Protein AF-A0A2W4SRZ9-F1 (afdb_monomer_lite)

Foldseek 3Di:
DAAEAEDAEQDCCQQQDADPVRDRNNDDDPRNNVFHYPVQQVVQVVVCVVVVHNYGYRGDDPVSVLVVCCVVPVPVSVVVVVVVVVVVVVVVD

pLDDT: mean 94.07, std 6.64, range [49.81, 98.44]

Secondary structure (DSSP, 8-state):
--EEEE--B-STTTTTPBPTTS-B--S--HHHHTSB-HHHHHHHHHHHHHTT-SEEEE--HHHHHHHHHHHH-HHHHHHHHHHHHHHHHHH--

Radius of gyration: 15.97 Å; chains: 1; bounding box: 38×26×44 Å

Structure (mmCIF, N/CA/C/O backbone):
data_AF-A0A2W4SRZ9-F1
#
_entry.id   AF-A0A2W4SRZ9-F1
#
loop_
_atom_site.group_PDB
_atom_site.id
_atom_site.type_symbol
_atom_site.label_atom_id
_atom_site.label_alt_id
_atom_site.label_comp_id
_atom_site.label_asym_id
_atom_site.label_entity_id
_atom_site.label_seq_id
_atom_site.pdbx_PDB_ins_code
_atom_site.Cartn_x
_atom_site.Cartn_y
_atom_site.Cartn_z
_atom_site.occupancy
_atom_site.B_iso_or_equiv
_atom_site.auth_seq_id
_atom_site.auth_comp_id
_atom_site.auth_asym_id
_atom_site.auth_atom_id
_atom_site.pdbx_PDB_model_num
ATOM 1 N N . MET A 1 1 ? -8.180 -9.051 16.563 1.00 87.75 1 MET A N 1
ATOM 2 C CA . MET A 1 1 ? -7.125 -9.095 15.528 1.00 87.75 1 MET A CA 1
ATOM 3 C C . MET A 1 1 ? -7.707 -8.517 14.249 1.00 87.75 1 MET A C 1
ATOM 5 O O . MET A 1 1 ? -8.790 -8.950 13.871 1.00 87.75 1 MET A O 1
ATOM 9 N N . THR A 1 2 ? -7.016 -7.556 13.635 1.00 96.88 2 THR A N 1
ATOM 10 C CA . THR A 1 2 ? -7.425 -6.855 12.404 1.00 96.88 2 THR A CA 1
ATOM 11 C C . THR A 1 2 ? -6.264 -6.879 11.414 1.00 96.88 2 THR A C 1
ATOM 13 O O . THR A 1 2 ? -5.114 -6.756 11.832 1.00 96.88 2 THR A O 1
ATOM 16 N N . VAL A 1 3 ? -6.559 -7.048 10.126 1.00 96.44 3 VAL A N 1
ATOM 17 C CA . VAL A 1 3 ? -5.581 -7.011 9.030 1.00 96.44 3 VAL A CA 1
ATOM 18 C C . VAL A 1 3 ? -5.698 -5.677 8.294 1.00 96.44 3 VAL A C 1
ATOM 20 O O . VAL A 1 3 ? -6.800 -5.224 8.000 1.00 96.44 3 VAL A O 1
ATOM 23 N N . VAL A 1 4 ? -4.567 -5.046 7.990 1.00 96.62 4 VAL A N 1
ATOM 24 C CA . VAL A 1 4 ? -4.511 -3.834 7.164 1.00 96.62 4 VAL A CA 1
ATOM 25 C C . VAL A 1 4 ? -3.969 -4.219 5.793 1.00 96.62 4 VAL A C 1
ATOM 27 O O . VAL A 1 4 ? -2.917 -4.852 5.713 1.00 96.62 4 VAL A O 1
ATOM 30 N N . THR A 1 5 ? -4.676 -3.846 4.727 1.00 95.25 5 THR A N 1
ATOM 31 C CA . THR A 1 5 ? -4.293 -4.128 3.336 1.00 95.25 5 THR A CA 1
ATOM 32 C C . THR A 1 5 ? -4.007 -2.821 2.593 1.00 95.25 5 THR A C 1
ATOM 34 O O . THR A 1 5 ? -4.909 -2.222 2.000 1.00 95.25 5 THR A O 1
ATOM 37 N N . PRO A 1 6 ? -2.762 -2.312 2.670 1.00 95.56 6 PRO A N 1
ATOM 38 C CA . PRO A 1 6 ? -2.405 -1.051 2.043 1.00 95.56 6 PRO A CA 1
ATOM 39 C C . PRO A 1 6 ? -2.161 -1.203 0.538 1.00 95.56 6 PRO A C 1
ATOM 41 O O . PRO A 1 6 ? -1.608 -2.200 0.077 1.00 95.56 6 PRO A O 1
ATOM 44 N N . GLY A 1 7 ? -2.558 -0.177 -0.213 1.00 94.06 7 GLY A N 1
ATOM 45 C CA . GLY A 1 7 ? -1.973 0.143 -1.512 1.00 94.06 7 GLY A CA 1
ATOM 46 C C . GL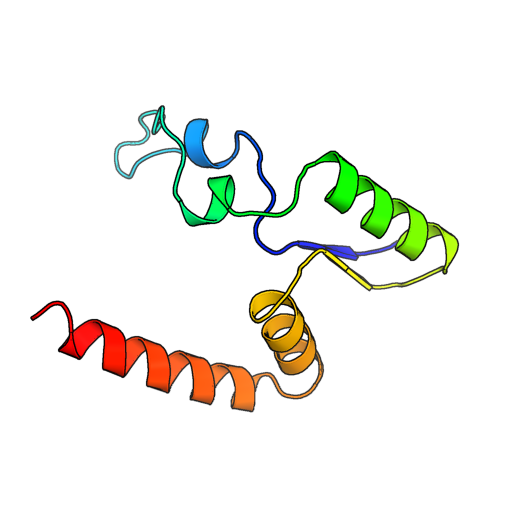Y A 1 7 ? -0.689 0.961 -1.335 1.00 94.06 7 GLY A C 1
ATOM 47 O O . GLY A 1 7 ? 0.001 0.843 -0.323 1.00 94.06 7 GLY A O 1
ATOM 48 N N . TYR A 1 8 ? -0.384 1.841 -2.291 1.00 96.06 8 TYR A N 1
ATOM 49 C CA . TYR A 1 8 ? 0.778 2.723 -2.184 1.00 96.06 8 TYR A CA 1
ATOM 50 C C . TYR A 1 8 ? 0.612 3.772 -1.077 1.00 96.06 8 TYR A C 1
ATOM 52 O O . TYR A 1 8 ? -0.354 4.545 -1.063 1.00 96.06 8 TYR A O 1
ATOM 60 N N . VAL A 1 9 ? 1.589 3.816 -0.168 1.00 97.31 9 VAL A N 1
ATOM 61 C CA . VAL A 1 9 ? 1.712 4.814 0.901 1.00 97.31 9 VAL A CA 1
ATOM 62 C C . VAL A 1 9 ? 3.102 5.428 0.816 1.00 97.31 9 VAL A C 1
ATOM 64 O O . VAL A 1 9 ? 4.100 4.706 0.793 1.00 97.31 9 VAL A O 1
ATOM 67 N N . LYS A 1 10 ? 3.159 6.759 0.813 1.00 97.31 10 LYS A N 1
ATOM 68 C CA . LYS A 1 10 ? 4.375 7.556 0.666 1.00 97.31 10 LYS A CA 1
ATOM 69 C C . LYS A 1 10 ? 5.278 7.419 1.890 1.00 97.31 10 LYS A C 1
ATOM 71 O O . LYS A 1 10 ? 5.217 8.207 2.832 1.00 97.31 10 LYS A O 1
ATOM 76 N N . THR A 1 11 ? 6.096 6.377 1.879 1.00 97.44 11 THR A N 1
ATOM 77 C CA . THR A 1 11 ? 7.039 6.007 2.937 1.00 97.44 11 THR A CA 1
ATOM 78 C C . THR A 1 11 ? 8.429 5.810 2.345 1.00 97.44 11 THR A C 1
ATOM 80 O O . THR A 1 11 ? 8.596 5.732 1.133 1.00 97.44 11 THR A O 1
ATOM 83 N N . ASN A 1 12 ? 9.432 5.620 3.199 1.00 97.62 12 ASN A N 1
ATOM 84 C CA . ASN A 1 12 ? 10.791 5.309 2.752 1.00 97.62 12 ASN A CA 1
ATOM 85 C C . ASN A 1 12 ? 10.982 3.818 2.400 1.00 97.62 12 ASN A C 1
ATOM 87 O O . ASN A 1 12 ? 12.113 3.337 2.422 1.00 97.62 12 ASN A O 1
ATOM 91 N N . ILE A 1 13 ? 9.913 3.053 2.136 1.00 96.69 13 ILE A N 1
ATOM 92 C CA . ILE A 1 13 ? 10.029 1.607 1.885 1.00 96.69 13 ILE A CA 1
ATOM 93 C C . ILE A 1 13 ? 10.871 1.314 0.640 1.00 96.69 13 ILE A C 1
ATOM 95 O O . ILE A 1 13 ? 11.757 0.469 0.698 1.00 96.69 13 ILE A O 1
ATOM 99 N N . ALA A 1 14 ? 10.670 2.079 -0.435 1.00 96.06 14 ALA A N 1
ATOM 100 C CA . ALA A 1 14 ? 11.432 1.958 -1.672 1.00 96.06 14 ALA A CA 1
ATOM 101 C C . ALA A 1 14 ? 12.906 2.344 -1.480 1.00 96.06 14 ALA A C 1
ATOM 103 O O . ALA A 1 14 ? 13.799 1.600 -1.872 1.00 96.06 14 ALA A O 1
ATOM 104 N N . VAL A 1 15 ? 13.173 3.453 -0.780 1.00 97.38 15 VAL A N 1
ATOM 105 C CA . VAL A 1 15 ? 14.539 3.924 -0.480 1.00 97.38 15 VAL A CA 1
ATOM 106 C C . VAL A 1 15 ? 15.353 2.865 0.271 1.00 97.38 15 VAL A C 1
ATOM 108 O O . VAL A 1 15 ? 16.532 2.672 -0.020 1.00 97.38 15 VAL A O 1
ATOM 111 N N . ASN A 1 16 ? 14.716 2.171 1.219 1.00 97.31 16 ASN A N 1
ATOM 112 C CA . ASN A 1 16 ? 15.349 1.156 2.062 1.00 97.31 16 ASN A CA 1
ATOM 113 C C . ASN A 1 16 ? 15.287 -0.264 1.474 1.00 97.31 16 ASN A C 1
ATOM 115 O O . ASN A 1 16 ? 15.790 -1.198 2.099 1.00 97.31 16 ASN A O 1
ATOM 119 N N . ALA A 1 17 ? 14.654 -0.449 0.313 1.00 96.94 17 ALA A N 1
ATOM 120 C CA . ALA A 1 17 ? 14.576 -1.750 -0.336 1.00 96.94 17 ALA A CA 1
ATOM 121 C C . ALA A 1 17 ? 15.965 -2.212 -0.797 1.00 96.94 17 ALA A C 1
ATOM 123 O O . ALA A 1 17 ? 16.851 -1.401 -1.071 1.00 96.94 17 ALA A O 1
ATOM 124 N N . LEU A 1 18 ? 16.143 -3.528 -0.906 1.00 97.44 18 LEU A N 1
ATOM 125 C CA . LEU A 1 18 ? 17.358 -4.114 -1.462 1.00 97.44 18 LEU A CA 1
ATOM 126 C C . LEU A 1 18 ? 17.216 -4.303 -2.974 1.00 97.44 18 LEU A C 1
ATOM 128 O O . LEU A 1 18 ? 16.169 -4.733 -3.460 1.00 97.44 18 LEU A O 1
ATOM 132 N N . ALA A 1 19 ? 18.281 -4.003 -3.709 1.00 94.31 19 ALA A N 1
ATOM 133 C CA . ALA A 1 19 ? 18.431 -4.375 -5.106 1.00 94.31 19 ALA A CA 1
ATOM 134 C C . ALA A 1 19 ? 18.780 -5.870 -5.244 1.00 94.31 19 ALA A C 1
ATOM 136 O O . ALA A 1 19 ? 19.022 -6.572 -4.259 1.00 94.31 19 ALA A O 1
ATOM 137 N N . GLY A 1 20 ? 18.813 -6.370 -6.483 1.00 96.06 20 GLY A N 1
ATOM 138 C CA . GLY A 1 20 ? 19.101 -7.783 -6.768 1.00 96.06 20 GLY A CA 1
ATOM 139 C C . GLY A 1 20 ? 20.488 -8.256 -6.310 1.00 96.06 20 GLY A C 1
ATOM 140 O O . GLY A 1 20 ? 20.689 -9.450 -6.114 1.00 96.06 20 GLY A O 1
ATOM 141 N N . ASP A 1 21 ? 21.425 -7.333 -6.096 1.00 96.69 21 ASP A N 1
ATOM 142 C CA . ASP A 1 21 ? 22.770 -7.579 -5.566 1.00 96.69 21 ASP A CA 1
ATOM 143 C C . ASP A 1 21 ? 22.877 -7.361 -4.042 1.00 96.69 21 ASP A C 1
ATOM 145 O O . ASP A 1 21 ? 23.978 -7.315 -3.497 1.00 96.69 21 ASP A O 1
ATOM 149 N N . ALA A 1 22 ? 21.738 -7.226 -3.354 1.00 96.12 22 ALA A N 1
ATOM 150 C CA . ALA A 1 22 ? 21.620 -6.919 -1.929 1.00 96.12 22 ALA A CA 1
ATOM 151 C C . ALA A 1 22 ? 22.156 -5.540 -1.494 1.00 96.12 22 ALA A C 1
ATOM 153 O O . ALA A 1 22 ? 22.244 -5.274 -0.293 1.00 96.12 22 ALA A O 1
ATOM 154 N N . SER A 1 23 ? 22.475 -4.637 -2.426 1.00 97.44 23 SER A N 1
ATOM 155 C CA . SER A 1 23 ? 22.737 -3.234 -2.092 1.00 97.44 23 SER A CA 1
ATOM 156 C C . SER A 1 23 ? 21.440 -2.490 -1.748 1.00 97.44 23 SER A C 1
ATOM 158 O O . SER A 1 23 ? 20.352 -2.872 -2.181 1.00 97.44 23 SER A O 1
ATOM 160 N N . VAL A 1 24 ? 21.531 -1.423 -0.948 1.00 97.62 24 VAL A N 1
ATOM 161 C CA . VAL A 1 24 ? 20.379 -0.547 -0.678 1.00 97.62 24 VAL A CA 1
ATOM 162 C C . VAL A 1 24 ? 20.046 0.234 -1.948 1.00 97.62 24 VAL A C 1
ATOM 164 O O . VAL A 1 24 ? 20.925 0.875 -2.520 1.00 97.62 24 VAL A O 1
ATOM 167 N N . ARG A 1 25 ? 18.772 0.227 -2.356 1.00 96.19 25 ARG A N 1
ATOM 168 C CA . ARG A 1 25 ? 18.288 0.918 -3.560 1.00 96.19 25 ARG A CA 1
ATOM 169 C C . ARG A 1 25 ? 18.590 2.417 -3.532 1.00 96.19 25 ARG A C 1
ATOM 171 O O . ARG A 1 25 ? 18.959 2.986 -4.552 1.00 96.19 25 ARG A O 1
ATOM 178 N N . GLY A 1 26 ? 18.420 3.067 -2.379 1.00 97.12 26 GLY A N 1
ATOM 179 C CA . GLY A 1 26 ? 18.854 4.448 -2.147 1.00 97.12 26 GLY A CA 1
ATOM 180 C C . GLY A 1 26 ? 17.978 5.535 -2.780 1.00 97.12 26 GLY A C 1
ATOM 181 O O . GLY A 1 26 ? 18.257 6.717 -2.595 1.00 97.12 26 GLY A O 1
ATOM 182 N N . HIS A 1 27 ? 16.906 5.168 -3.484 1.00 95.88 27 HIS A N 1
ATOM 183 C CA . HIS A 1 27 ? 15.947 6.106 -4.063 1.00 95.88 27 HIS A CA 1
ATOM 184 C C . HIS A 1 27 ? 14.521 5.542 -4.049 1.00 95.88 27 HIS A C 1
ATOM 186 O O . HIS A 1 27 ? 14.313 4.329 -3.986 1.00 95.88 27 HIS A O 1
ATOM 192 N N . SER A 1 28 ? 13.542 6.444 -4.102 1.00 96.19 28 SER A N 1
ATOM 193 C CA . SER A 1 28 ? 12.119 6.096 -4.136 1.00 96.19 28 SER A CA 1
ATOM 194 C C . SER A 1 28 ? 11.660 5.661 -5.540 1.00 96.19 28 SER A C 1
ATOM 196 O O . SER A 1 28 ? 12.474 5.565 -6.468 1.00 96.19 28 SER A O 1
ATOM 198 N N . ASP A 1 29 ? 10.366 5.388 -5.694 1.00 95.12 29 ASP A N 1
ATOM 199 C CA . ASP A 1 29 ? 9.683 5.133 -6.970 1.00 95.12 29 ASP A CA 1
ATOM 200 C C . ASP A 1 29 ? 8.392 5.959 -7.091 1.00 95.12 29 ASP A C 1
ATOM 202 O O . ASP A 1 29 ? 7.837 6.416 -6.090 1.00 95.12 29 ASP A O 1
ATOM 206 N N . ASP A 1 30 ? 7.933 6.166 -8.326 1.00 95.75 30 ASP A N 1
ATOM 207 C CA . ASP A 1 30 ? 6.813 7.065 -8.634 1.00 95.75 30 ASP A CA 1
ATOM 208 C C . ASP A 1 30 ? 5.491 6.607 -8.005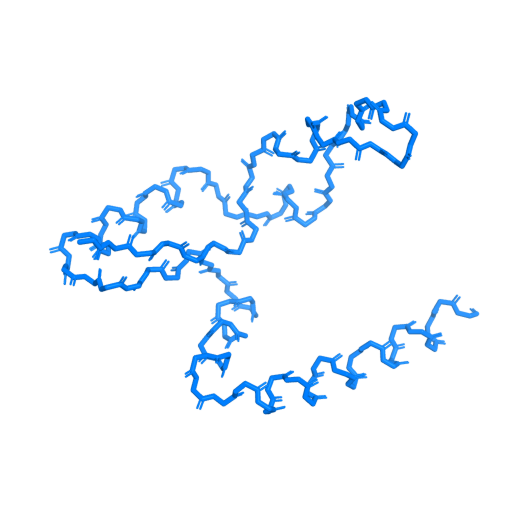 1.00 95.75 30 ASP A C 1
ATOM 210 O O . ASP A 1 30 ? 4.686 7.432 -7.561 1.00 95.75 30 ASP A O 1
ATOM 214 N N . ASP A 1 31 ? 5.273 5.298 -7.912 1.00 93.44 31 ASP A N 1
ATOM 215 C CA . ASP A 1 31 ? 4.071 4.731 -7.309 1.00 93.44 31 ASP A CA 1
ATOM 216 C C . ASP A 1 31 ? 4.018 5.022 -5.802 1.00 93.44 31 ASP A C 1
ATOM 218 O O . ASP A 1 31 ? 3.001 5.481 -5.273 1.00 93.44 31 ASP A O 1
ATOM 222 N N . THR A 1 32 ? 5.138 4.831 -5.104 1.00 95.25 32 THR A N 1
ATOM 223 C CA . THR A 1 32 ? 5.278 5.154 -3.681 1.00 95.25 32 THR A CA 1
ATOM 224 C C . THR A 1 32 ? 5.166 6.660 -3.452 1.00 95.25 32 THR A C 1
ATOM 226 O O . THR A 1 32 ? 4.436 7.095 -2.557 1.00 95.25 32 THR A O 1
ATOM 229 N N . GLU A 1 33 ? 5.826 7.479 -4.277 1.00 96.81 33 GLU A N 1
ATOM 230 C CA . GLU A 1 33 ? 5.803 8.942 -4.154 1.00 96.81 33 GLU A CA 1
ATOM 231 C C . GLU A 1 33 ? 4.423 9.556 -4.415 1.00 96.81 33 GLU A C 1
ATOM 233 O O . GLU A 1 33 ? 4.076 10.566 -3.785 1.00 96.81 33 GLU A O 1
ATOM 238 N N . SER A 1 34 ? 3.643 8.943 -5.310 1.00 94.44 34 SER A N 1
ATOM 239 C CA . SER A 1 34 ? 2.260 9.312 -5.636 1.00 94.44 34 SER A CA 1
ATOM 240 C C . SER A 1 34 ? 1.215 8.631 -4.739 1.00 94.44 34 SER A C 1
ATOM 242 O O . SER A 1 34 ? 0.009 8.870 -4.889 1.00 94.44 34 SER A O 1
ATOM 244 N N . GLY A 1 35 ? 1.656 7.825 -3.770 1.00 94.81 35 GLY A N 1
ATOM 245 C CA . GLY A 1 35 ? 0.819 7.122 -2.804 1.00 94.81 35 GLY A CA 1
ATOM 246 C C . GLY A 1 35 ? 0.091 8.029 -1.804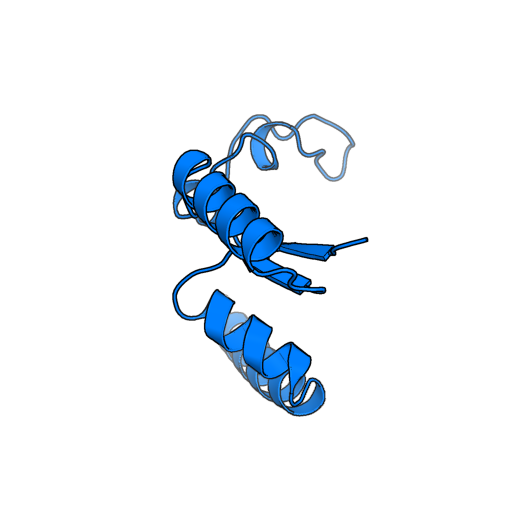 1.00 94.81 35 GLY A C 1
ATOM 247 O O . GLY A 1 35 ? 0.230 9.258 -1.780 1.00 94.81 35 GLY A O 1
ATOM 248 N N . LEU A 1 36 ? -0.740 7.414 -0.957 1.00 96.88 36 LEU A N 1
ATOM 249 C CA . LEU A 1 36 ? -1.374 8.088 0.183 1.00 96.88 36 LEU A CA 1
ATOM 250 C C . LEU A 1 36 ? -0.315 8.679 1.118 1.00 96.88 36 LEU A C 1
ATOM 252 O O . LEU A 1 36 ? 0.731 8.068 1.330 1.00 96.88 36 LEU A O 1
ATOM 256 N N . SER A 1 37 ? -0.593 9.843 1.711 1.00 97.31 37 SER A N 1
ATOM 257 C CA . SER A 1 37 ? 0.278 10.347 2.772 1.00 97.31 37 SER A CA 1
ATOM 258 C C . SER A 1 37 ? 0.227 9.403 3.979 1.00 97.31 37 SER A C 1
ATOM 260 O O . SER A 1 37 ? -0.771 8.713 4.206 1.00 97.31 37 SER A O 1
ATOM 262 N N . THR A 1 38 ? 1.292 9.371 4.779 1.00 97.69 38 THR A N 1
ATOM 263 C CA . THR A 1 38 ? 1.325 8.570 6.013 1.00 97.69 38 THR A CA 1
ATOM 264 C C . THR A 1 38 ? 0.229 8.980 6.998 1.00 97.69 38 THR A C 1
ATOM 266 O O . THR A 1 38 ? -0.350 8.117 7.654 1.00 97.69 38 THR A O 1
ATOM 269 N N . SER A 1 39 ? -0.103 10.271 7.059 1.00 98.25 39 SER A N 1
ATOM 270 C CA . SER A 1 39 ? -1.188 10.805 7.889 1.00 98.25 39 SER A CA 1
ATOM 271 C C . SER A 1 39 ? -2.570 10.331 7.433 1.00 98.25 39 SER A C 1
ATOM 273 O O . SER A 1 39 ? -3.389 9.930 8.263 1.00 98.25 39 SER A O 1
ATOM 275 N N . ASP A 1 40 ? -2.827 10.317 6.122 1.00 97.62 40 ASP A N 1
ATOM 276 C CA . ASP A 1 40 ? -4.101 9.824 5.582 1.00 97.62 40 ASP A CA 1
ATOM 277 C C . ASP A 1 40 ? -4.233 8.315 5.801 1.00 97.62 40 ASP A C 1
ATOM 279 O O . ASP A 1 40 ? -5.279 7.830 6.232 1.00 97.62 40 ASP A O 1
ATOM 283 N N . ALA A 1 41 ? -3.149 7.567 5.566 1.00 97.94 41 ALA A N 1
ATOM 284 C CA . ALA A 1 41 ? -3.105 6.134 5.832 1.00 97.94 41 ALA A CA 1
ATOM 285 C C . ALA A 1 41 ? -3.392 5.829 7.312 1.00 97.94 41 ALA A C 1
ATOM 287 O O . ALA A 1 41 ? -4.211 4.960 7.610 1.00 97.94 41 ALA A O 1
ATOM 288 N N . ALA A 1 42 ? -2.778 6.574 8.237 1.00 98.31 42 ALA A N 1
ATOM 289 C CA . ALA A 1 42 ? -3.020 6.428 9.670 1.00 98.31 42 ALA A CA 1
ATOM 290 C C . ALA A 1 42 ? -4.484 6.709 10.037 1.00 98.31 42 ALA A C 1
ATOM 292 O O . ALA A 1 42 ? -5.083 5.925 10.770 1.00 98.31 42 ALA A O 1
ATOM 293 N N . THR A 1 43 ? -5.074 7.774 9.488 1.00 98.44 43 THR A N 1
ATOM 294 C CA . THR A 1 43 ? -6.491 8.114 9.702 1.00 98.44 43 THR A CA 1
ATOM 295 C C . THR A 1 43 ? -7.405 6.957 9.294 1.00 98.44 43 THR A C 1
ATOM 297 O O . THR A 1 43 ? -8.192 6.480 10.107 1.00 98.44 43 THR A O 1
ATOM 300 N N . ILE A 1 44 ? -7.227 6.414 8.082 1.00 97.62 44 ILE A N 1
ATOM 301 C CA . ILE A 1 44 ? -8.028 5.282 7.584 1.00 97.62 44 ILE A CA 1
ATOM 302 C C . ILE A 1 44 ? -7.882 4.049 8.489 1.00 97.62 44 ILE A C 1
ATOM 304 O O . ILE A 1 44 ? -8.866 3.352 8.758 1.00 97.62 44 ILE A O 1
ATOM 308 N N . ILE A 1 45 ? -6.664 3.772 8.967 1.00 98.38 45 ILE A N 1
ATOM 309 C CA . ILE A 1 45 ? -6.397 2.656 9.883 1.00 98.38 45 ILE A CA 1
ATOM 310 C C . ILE A 1 45 ? -7.155 2.854 11.197 1.00 98.38 45 ILE A C 1
ATOM 312 O O . ILE A 1 45 ? -7.871 1.946 11.621 1.00 98.38 45 ILE A O 1
ATOM 316 N N . PHE A 1 46 ? -7.040 4.020 11.833 1.00 98.44 46 PHE A N 1
ATOM 317 C CA . PHE A 1 46 ? -7.715 4.283 13.105 1.00 98.44 46 PHE A CA 1
ATOM 318 C C . PHE A 1 46 ? -9.239 4.253 12.973 1.00 98.44 46 PHE A C 1
ATOM 320 O O . PHE A 1 46 ? -9.897 3.626 13.804 1.00 98.44 46 PHE A O 1
ATOM 327 N N . ASP A 1 47 ? -9.795 4.818 11.902 1.00 98.25 47 ASP A N 1
ATOM 328 C CA . ASP A 1 47 ? -11.236 4.783 11.636 1.00 98.25 47 ASP A CA 1
ATOM 329 C C . ASP A 1 47 ? -11.741 3.348 11.434 1.00 98.25 47 ASP A C 1
ATOM 331 O O . ASP A 1 47 ? -12.780 2.948 11.967 1.00 98.25 47 ASP A O 1
ATOM 335 N N . GLY A 1 48 ? -10.993 2.527 10.690 1.00 97.75 48 GLY A N 1
ATOM 336 C CA . GLY A 1 48 ? -11.332 1.121 10.482 1.00 97.75 48 GLY A CA 1
ATOM 337 C C . GLY A 1 48 ? -11.259 0.294 11.768 1.00 97.75 48 GLY A C 1
ATOM 338 O O . GLY A 1 48 ?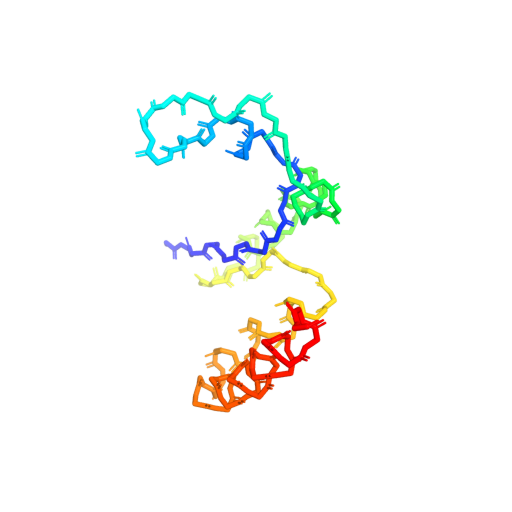 -12.117 -0.567 11.990 1.00 97.75 48 GLY A O 1
ATOM 339 N N . LEU A 1 49 ? -10.273 0.576 12.625 1.00 98.25 49 LEU A N 1
ATOM 340 C CA . LEU A 1 49 ? -10.140 -0.051 13.940 1.00 98.25 49 LEU A CA 1
ATOM 341 C C . LEU A 1 49 ? -11.302 0.343 14.857 1.00 98.25 49 LEU A C 1
ATOM 343 O O . LEU A 1 49 ? -11.913 -0.536 15.464 1.00 98.25 49 LEU A O 1
ATOM 347 N N . ALA A 1 50 ? -11.649 1.633 14.913 1.00 98.38 50 ALA A N 1
ATOM 348 C CA . ALA A 1 50 ? -12.778 2.142 15.695 1.00 98.38 50 ALA A CA 1
ATOM 349 C C . ALA A 1 50 ? -14.115 1.531 15.245 1.00 98.38 50 ALA A C 1
ATOM 351 O O . ALA A 1 50 ? -14.979 1.240 16.069 1.00 98.38 50 ALA A O 1
ATOM 352 N N . ALA A 1 51 ? -14.262 1.262 13.946 1.00 97.88 51 ALA A N 1
ATOM 353 C CA . ALA A 1 51 ? -15.423 0.588 13.372 1.00 97.88 51 ALA A CA 1
ATOM 354 C C . ALA A 1 51 ? -15.425 -0.947 13.558 1.00 97.88 51 ALA A C 1
ATOM 356 O O . ALA A 1 51 ? -16.324 -1.619 13.052 1.00 97.88 51 ALA A O 1
ATOM 357 N N . GLY A 1 52 ? -14.428 -1.529 14.234 1.00 97.19 52 GLY A N 1
ATOM 358 C CA . GLY A 1 52 ? -14.357 -2.971 14.488 1.00 97.19 52 GLY A CA 1
ATOM 359 C C . GLY A 1 52 ? -14.147 -3.822 13.231 1.00 97.19 52 GLY A C 1
ATOM 360 O O . GLY A 1 52 ? -14.520 -4.999 13.209 1.00 97.19 52 GLY A O 1
ATOM 361 N N . LYS A 1 53 ? -13.569 -3.253 12.165 1.00 96.06 53 LYS A N 1
ATOM 362 C CA . LYS A 1 53 ? -13.347 -3.985 10.912 1.00 96.06 53 LYS A CA 1
ATOM 363 C C . LYS A 1 53 ? -12.292 -5.077 11.103 1.00 96.06 53 LYS A C 1
ATOM 365 O O . LYS A 1 53 ? -11.235 -4.858 11.698 1.00 96.06 53 LYS A O 1
ATOM 370 N N . ARG A 1 54 ? -12.564 -6.265 10.552 1.00 94.69 54 ARG A N 1
ATOM 371 C CA . ARG A 1 54 ? -11.596 -7.378 10.514 1.00 94.69 54 ARG A CA 1
ATOM 372 C C . ARG A 1 54 ? -10.494 -7.146 9.480 1.00 94.69 54 ARG A C 1
ATOM 374 O O . ARG A 1 54 ? -9.366 -7.571 9.706 1.00 94.69 54 ARG A O 1
ATOM 381 N N . GLU A 1 55 ? -10.819 -6.447 8.395 1.00 94.19 55 GLU A N 1
ATOM 382 C CA . GLU A 1 55 ? -9.889 -6.035 7.346 1.00 94.19 55 GLU A CA 1
ATOM 383 C C . GLU A 1 55 ? -10.101 -4.555 6.998 1.00 94.19 55 GLU A C 1
ATOM 385 O O . GLU A 1 55 ? -11.243 -4.098 6.884 1.00 94.19 55 GLU A O 1
ATOM 390 N N . ILE A 1 56 ? -9.008 -3.801 6.863 1.00 95.88 56 ILE A N 1
ATOM 391 C CA . ILE A 1 56 ? -9.013 -2.365 6.564 1.00 95.88 56 ILE A CA 1
ATOM 392 C C . ILE A 1 56 ? -8.196 -2.118 5.289 1.00 95.88 56 ILE A C 1
ATOM 394 O O . ILE A 1 56 ? -6.963 -2.084 5.357 1.00 95.88 56 ILE A O 1
ATOM 398 N N . PRO A 1 57 ? -8.859 -1.911 4.138 1.00 94.50 57 PRO A N 1
ATOM 399 C CA . PRO A 1 57 ? -8.191 -1.480 2.918 1.00 94.50 57 PRO A CA 1
ATOM 400 C C . PRO A 1 57 ? -7.708 -0.035 3.063 1.00 94.50 57 PRO A C 1
ATOM 402 O O . PRO A 1 57 ? -8.507 0.864 3.335 1.00 94.50 57 PRO A O 1
ATOM 405 N N . VAL A 1 58 ? -6.412 0.199 2.856 1.00 96.88 58 VAL A N 1
ATOM 406 C CA . VAL A 1 58 ? -5.799 1.538 2.905 1.00 96.88 58 VAL A CA 1
ATOM 407 C C . VAL A 1 58 ? -5.327 1.897 1.503 1.00 96.88 58 VAL A C 1
ATOM 409 O O . VAL A 1 58 ? -4.167 1.715 1.145 1.00 96.88 58 VAL A O 1
ATOM 412 N N . ALA A 1 59 ? -6.258 2.347 0.669 1.00 94.56 59 ALA A N 1
ATOM 413 C CA . ALA A 1 59 ? -5.999 2.659 -0.731 1.00 94.56 59 ALA A CA 1
ATOM 414 C C . ALA A 1 59 ? -6.984 3.710 -1.254 1.00 94.56 59 ALA A C 1
ATOM 416 O O . ALA A 1 59 ? -8.024 3.969 -0.648 1.00 94.56 59 ALA A O 1
ATOM 417 N N . ARG A 1 60 ? -6.672 4.284 -2.420 1.00 90.38 60 ARG A N 1
ATOM 418 C CA . ARG A 1 60 ? -7.544 5.210 -3.156 1.00 90.38 60 ARG A CA 1
ATOM 419 C C . ARG A 1 60 ? -7.596 4.861 -4.640 1.00 90.38 60 ARG A C 1
ATOM 421 O O . ARG A 1 60 ? -6.693 4.204 -5.157 1.00 90.38 60 ARG A O 1
ATOM 428 N N . GLY A 1 61 ? -8.637 5.341 -5.318 1.00 91.31 61 GLY A N 1
ATOM 429 C CA . GLY A 1 61 ? -8.765 5.235 -6.770 1.00 91.31 61 GLY A CA 1
ATOM 430 C C . GLY A 1 61 ? -8.737 3.782 -7.274 1.00 91.31 61 GLY A C 1
ATOM 431 O O . GLY A 1 61 ? -9.290 2.902 -6.611 1.00 91.31 61 GLY A O 1
ATOM 432 N N . PRO A 1 62 ? -8.081 3.508 -8.417 1.00 91.50 62 PRO A N 1
ATOM 433 C CA . PRO A 1 62 ? -8.070 2.180 -9.034 1.00 91.50 62 PRO A CA 1
ATOM 434 C C . PRO A 1 62 ? -7.554 1.058 -8.126 1.00 91.50 62 PRO A C 1
ATOM 436 O O . PRO A 1 62 ? -8.085 -0.047 -8.171 1.00 91.50 62 PRO A O 1
ATOM 439 N N . ILE A 1 63 ? -6.573 1.334 -7.256 1.00 91.44 63 ILE A N 1
ATOM 440 C CA . ILE A 1 63 ? -6.037 0.330 -6.322 1.00 91.44 63 ILE A CA 1
ATOM 441 C C . ILE A 1 63 ? -7.087 -0.072 -5.278 1.00 91.44 63 ILE A C 1
ATOM 443 O O . ILE A 1 63 ? -7.192 -1.247 -4.932 1.00 91.44 63 ILE A O 1
ATOM 447 N N . ALA A 1 64 ? -7.903 0.874 -4.801 1.00 92.69 64 ALA A N 1
ATOM 448 C CA . ALA A 1 64 ? -8.991 0.563 -3.874 1.00 92.69 64 ALA A CA 1
ATOM 449 C C . ALA A 1 64 ? -10.068 -0.310 -4.535 1.00 92.69 64 ALA A C 1
ATOM 451 O O . ALA A 1 64 ? -10.554 -1.256 -3.917 1.00 92.69 64 ALA A O 1
ATOM 452 N N . GLU A 1 65 ? -10.409 -0.031 -5.794 1.00 93.50 65 GLU A N 1
ATOM 453 C CA . GLU A 1 65 ? -11.365 -0.847 -6.550 1.00 93.50 65 GLU A CA 1
ATOM 454 C C . GLU A 1 65 ? -10.805 -2.240 -6.864 1.00 93.50 65 GLU A C 1
ATOM 456 O O . GLU A 1 65 ? -11.513 -3.233 -6.709 1.00 93.50 65 GLU A O 1
ATOM 461 N N . ALA A 1 66 ? -9.516 -2.344 -7.196 1.00 93.81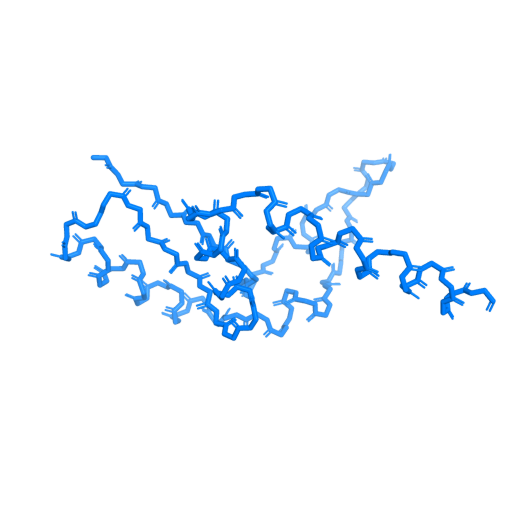 66 ALA A N 1
ATOM 462 C CA . ALA A 1 66 ? -8.844 -3.627 -7.378 1.00 93.81 66 ALA A CA 1
ATOM 463 C C . ALA A 1 66 ? -8.819 -4.457 -6.083 1.00 93.81 66 ALA A C 1
ATOM 465 O O . ALA A 1 66 ? -9.075 -5.657 -6.125 1.00 93.81 66 ALA A O 1
ATOM 466 N N . LEU A 1 67 ? -8.574 -3.835 -4.923 1.00 92.50 67 LEU A N 1
ATOM 467 C CA . LEU A 1 67 ? -8.638 -4.511 -3.620 1.00 92.50 67 LEU A CA 1
ATOM 468 C C . LEU A 1 67 ? -10.049 -5.023 -3.310 1.00 92.50 67 LEU A C 1
ATOM 470 O O . LEU A 1 67 ? -10.197 -6.159 -2.866 1.00 92.50 67 LEU A O 1
ATOM 474 N N . LYS A 1 68 ? -11.092 -4.231 -3.586 1.00 91.94 68 LYS A N 1
ATOM 475 C CA . LYS A 1 68 ? -12.484 -4.693 -3.454 1.00 91.94 68 LYS A CA 1
ATOM 476 C C . LYS A 1 68 ? -12.767 -5.866 -4.390 1.00 91.94 68 LYS A C 1
ATOM 478 O O . LYS A 1 68 ? -13.347 -6.856 -3.955 1.00 91.94 68 LYS A O 1
ATOM 483 N N . LEU A 1 69 ? -12.328 -5.786 -5.647 1.00 94.81 69 LEU A N 1
ATOM 484 C CA . LEU A 1 69 ? -12.511 -6.873 -6.604 1.00 94.81 69 LEU A CA 1
ATOM 485 C C . LEU A 1 69 ? -11.773 -8.137 -6.156 1.00 94.81 69 LEU A C 1
ATOM 487 O O . LEU A 1 69 ? -12.373 -9.199 -6.171 1.00 94.81 69 LEU A O 1
ATOM 491 N N . LYS A 1 70 ? -10.539 -8.029 -5.644 1.00 93.94 70 LYS A N 1
ATOM 492 C CA . LYS A 1 70 ? -9.788 -9.159 -5.066 1.00 93.94 70 LYS A CA 1
ATOM 493 C C . LYS A 1 70 ? -10.587 -9.901 -3.996 1.00 93.94 70 LYS A C 1
ATOM 495 O O . LYS A 1 70 ? -10.512 -11.122 -3.907 1.00 93.94 70 LYS A O 1
ATOM 500 N N . LEU A 1 71 ? -11.296 -9.150 -3.155 1.00 89.81 71 LEU A N 1
ATOM 501 C CA . LEU A 1 71 ? -12.075 -9.694 -2.046 1.00 89.81 71 LEU A CA 1
ATOM 502 C C . LEU A 1 71 ? -13.359 -10.387 -2.516 1.00 89.81 71 LEU A C 1
ATOM 504 O O . LEU A 1 71 ? -13.794 -11.340 -1.875 1.00 89.81 71 LEU A O 1
ATOM 508 N N . HIS A 1 72 ? -13.969 -9.910 -3.602 1.00 93.50 72 HIS A N 1
ATOM 509 C CA . HIS A 1 72 ? -15.255 -10.413 -4.088 1.00 93.50 72 HIS A CA 1
ATOM 510 C C . HIS A 1 72 ? -15.136 -11.454 -5.209 1.00 93.50 72 HIS A C 1
ATOM 512 O O . HIS A 1 72 ? -15.935 -12.384 -5.245 1.00 93.50 72 HIS A O 1
ATOM 518 N N . ASP A 1 73 ? -14.168 -11.291 -6.108 1.00 97.25 73 ASP A N 1
ATOM 519 C CA . ASP A 1 73 ? -13.956 -12.109 -7.303 1.00 97.25 73 ASP A CA 1
ATOM 520 C C . ASP A 1 73 ? -12.465 -12.065 -7.727 1.00 97.25 73 ASP A C 1
ATOM 522 O O . ASP A 1 73 ? -12.055 -11.255 -8.573 1.00 97.25 73 ASP A O 1
ATOM 526 N N . PRO A 1 74 ? -11.606 -12.885 -7.090 1.00 96.50 74 PRO A N 1
ATOM 527 C CA . PRO A 1 74 ? -10.170 -12.890 -7.361 1.00 96.50 74 PRO A CA 1
ATOM 528 C C . PRO A 1 74 ? -9.824 -13.376 -8.776 1.00 96.50 74 PRO A C 1
ATOM 530 O O . PRO A 1 74 ? -8.846 -12.885 -9.342 1.00 96.50 74 PRO A O 1
ATOM 533 N N . ASP A 1 75 ? -10.624 -14.273 -9.361 1.00 98.19 75 ASP A N 1
ATOM 534 C CA . ASP A 1 75 ? -10.426 -14.756 -10.733 1.00 98.19 75 ASP A CA 1
ATOM 535 C C . ASP A 1 75 ? -10.681 -13.622 -11.730 1.00 98.19 75 ASP A C 1
ATOM 537 O O . ASP A 1 75 ? -9.873 -13.368 -12.626 1.00 98.19 75 ASP A O 1
ATOM 541 N N . ARG A 1 76 ? -11.738 -12.829 -11.511 1.00 97.62 76 ARG A N 1
ATOM 542 C CA . ARG A 1 76 ? -11.992 -11.653 -12.343 1.00 97.62 76 ARG A CA 1
ATOM 543 C C . ARG A 1 76 ? -10.895 -10.604 -12.227 1.00 97.62 76 ARG A C 1
ATOM 545 O O . ARG A 1 76 ? -10.541 -9.987 -13.234 1.00 97.62 76 ARG A O 1
ATOM 552 N N . LEU A 1 77 ? -10.359 -10.373 -11.027 1.00 96.94 77 LEU A N 1
ATOM 553 C CA . LEU A 1 77 ? -9.207 -9.485 -10.870 1.00 96.94 77 LEU A CA 1
ATOM 554 C C . LEU A 1 77 ? -8.005 -10.006 -11.666 1.00 96.94 77 LEU A C 1
ATOM 556 O O . LEU A 1 77 ? -7.343 -9.219 -12.344 1.00 96.94 77 LEU A O 1
ATOM 560 N N . PHE A 1 78 ? -7.740 -11.312 -11.601 1.00 96.56 78 PHE A N 1
ATOM 561 C CA . PHE A 1 78 ? -6.655 -11.944 -12.344 1.00 96.56 78 PHE A CA 1
ATOM 562 C C . PHE A 1 78 ? -6.811 -11.749 -13.857 1.00 96.56 78 PHE A C 1
ATOM 564 O O . PHE A 1 78 ? -5.847 -11.354 -14.513 1.00 96.56 78 PHE A O 1
ATOM 571 N N . ASP A 1 79 ? -8.013 -11.932 -14.403 1.00 97.31 79 ASP A N 1
ATOM 572 C CA . ASP A 1 79 ? -8.293 -11.712 -15.827 1.00 97.31 79 ASP A CA 1
ATOM 573 C C . ASP A 1 79 ? -8.032 -10.260 -16.250 1.00 97.31 79 ASP A C 1
ATOM 575 O O . ASP A 1 79 ? -7.388 -10.003 -17.272 1.00 97.31 79 ASP A O 1
ATOM 579 N N . VAL A 1 80 ? -8.504 -9.293 -15.451 1.00 95.25 80 VAL A N 1
ATOM 580 C CA . VAL A 1 80 ? -8.306 -7.857 -15.716 1.00 95.25 80 VAL A CA 1
ATOM 581 C C . VAL A 1 80 ? -6.818 -7.501 -15.707 1.00 95.25 80 VAL A C 1
ATOM 583 O O . VAL A 1 80 ? -6.344 -6.821 -16.619 1.00 95.25 80 VAL A O 1
ATOM 586 N N . MET A 1 81 ? -6.073 -7.984 -14.712 1.00 94.44 81 MET A N 1
ATOM 587 C CA . MET A 1 81 ? -4.638 -7.711 -14.583 1.00 94.44 81 MET A CA 1
ATOM 588 C C . MET A 1 81 ? -3.820 -8.420 -15.670 1.00 94.44 81 MET A C 1
ATOM 590 O O . MET A 1 81 ? -2.886 -7.834 -16.215 1.00 94.44 81 MET A O 1
ATOM 594 N N . SER A 1 82 ? -4.203 -9.641 -16.052 1.00 95.06 82 SER A N 1
ATOM 595 C CA . SER A 1 82 ? -3.561 -10.388 -17.143 1.00 95.06 82 SER A CA 1
ATOM 596 C C . SER A 1 82 ? -3.711 -9.668 -18.483 1.00 95.06 82 SER A C 1
ATOM 598 O O . SER A 1 82 ? -2.745 -9.551 -19.239 1.00 95.06 82 SER A O 1
ATOM 600 N N . ALA A 1 83 ? -4.898 -9.118 -18.760 1.00 93.81 83 ALA A N 1
ATOM 601 C CA . ALA A 1 83 ? -5.128 -8.310 -19.954 1.00 93.81 83 ALA A CA 1
ATOM 602 C C . ALA A 1 83 ? -4.276 -7.025 -19.959 1.00 93.81 83 ALA A C 1
ATOM 604 O O . ALA A 1 83 ? -3.699 -6.678 -20.990 1.00 93.81 83 ALA A O 1
ATOM 605 N N . GLN A 1 84 ? -4.144 -6.339 -18.817 1.00 90.56 84 GLN A N 1
ATOM 606 C CA . GLN A 1 84 ? -3.279 -5.157 -18.696 1.00 90.56 84 GLN A CA 1
ATOM 607 C C . GLN A 1 84 ? -1.797 -5.493 -18.902 1.00 90.56 84 GLN A C 1
ATOM 609 O O . GLN A 1 84 ? -1.120 -4.801 -19.660 1.00 90.56 84 GLN A O 1
ATOM 614 N N . GLY A 1 85 ? -1.302 -6.573 -18.293 1.00 88.88 85 GLY A N 1
ATOM 615 C CA . GLY A 1 85 ? 0.084 -7.018 -18.463 1.00 88.88 85 GLY A CA 1
ATOM 616 C C . GLY A 1 85 ? 0.431 -7.326 -19.923 1.00 88.88 85 GLY A C 1
ATOM 617 O O . GLY A 1 85 ? 1.487 -6.920 -20.407 1.00 88.88 85 GLY A O 1
ATOM 618 N N . ALA A 1 86 ? -0.488 -7.961 -20.659 1.00 90.06 86 ALA A N 1
ATOM 619 C CA . ALA A 1 86 ? -0.323 -8.198 -22.093 1.00 90.06 86 ALA A CA 1
ATOM 620 C C . ALA A 1 86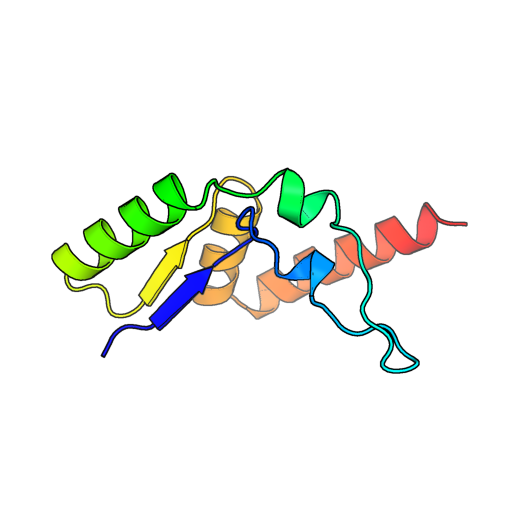 ? -0.221 -6.887 -22.898 1.00 90.06 86 ALA A C 1
ATOM 622 O O . ALA A 1 86 ? 0.590 -6.795 -23.817 1.00 90.06 86 ALA A O 1
ATOM 623 N N . MET A 1 87 ? -0.999 -5.861 -22.536 1.00 85.19 87 MET A N 1
ATOM 624 C CA . MET A 1 87 ? -0.952 -4.546 -23.189 1.00 85.19 87 MET A CA 1
ATOM 625 C C . MET A 1 87 ? 0.360 -3.794 -22.927 1.00 85.19 87 MET A C 1
ATOM 627 O O . MET A 1 87 ? 0.915 -3.198 -23.852 1.00 85.19 87 MET A O 1
ATOM 631 N N . VAL A 1 88 ? 0.882 -3.838 -21.697 1.00 84.94 88 VAL A N 1
ATOM 632 C CA . VAL A 1 88 ? 2.171 -3.207 -21.351 1.00 84.94 88 VAL A CA 1
ATOM 633 C C . VAL A 1 88 ? 3.313 -3.855 -22.136 1.00 84.94 88 VAL A C 1
ATOM 635 O O . VAL A 1 88 ? 4.078 -3.151 -22.789 1.00 84.94 88 VAL A O 1
ATOM 638 N N . ALA A 1 89 ? 3.353 -5.190 -22.199 1.00 82.56 89 ALA A N 1
ATOM 639 C CA . ALA A 1 89 ? 4.372 -5.928 -22.949 1.00 82.56 89 ALA A CA 1
ATOM 640 C C . ALA A 1 89 ? 4.381 -5.627 -24.463 1.00 82.56 89 ALA A C 1
ATOM 642 O O . ALA A 1 89 ? 5.401 -5.812 -25.127 1.00 82.56 89 ALA A O 1
ATOM 643 N N . LEU A 1 90 ? 3.249 -5.189 -25.024 1.00 80.62 90 LEU A N 1
ATOM 644 C CA . LEU A 1 90 ? 3.149 -4.740 -26.417 1.00 80.62 90 LEU A CA 1
ATOM 645 C C . LEU A 1 90 ? 3.614 -3.291 -26.609 1.00 80.62 90 LEU A C 1
ATOM 647 O O . LEU A 1 90 ? 4.001 -2.930 -27.717 1.00 80.62 90 LEU A O 1
ATOM 651 N N . THR A 1 91 ? 3.561 -2.473 -25.557 1.00 75.31 91 THR A N 1
ATOM 652 C CA . THR A 1 91 ? 3.889 -1.039 -25.598 1.00 75.31 91 THR A CA 1
ATOM 653 C C . THR A 1 91 ? 5.376 -0.778 -25.334 1.00 75.31 91 THR A C 1
ATOM 655 O O . THR A 1 91 ? 5.915 0.204 -25.828 1.00 75.31 91 THR A O 1
ATOM 658 N N . GLU A 1 92 ? 6.055 -1.670 -24.610 1.00 69.38 92 GLU A N 1
ATOM 659 C CA . GLU A 1 92 ? 7.502 -1.604 -24.326 1.00 69.38 92 GLU A CA 1
ATOM 660 C C . GLU A 1 92 ? 8.384 -2.268 -25.414 1.00 69.38 92 GLU A C 1
ATOM 662 O O . GLU A 1 92 ? 9.546 -2.596 -25.164 1.00 69.38 92 GLU A O 1
ATOM 667 N N . ARG A 1 93 ? 7.831 -2.501 -26.615 1.00 49.81 93 ARG A N 1
ATOM 668 C CA . ARG A 1 93 ? 8.526 -3.064 -27.791 1.00 49.81 93 ARG A CA 1
ATOM 669 C C . ARG A 1 93 ? 8.955 -2.014 -28.820 1.00 49.81 93 ARG A C 1
ATOM 671 O O . ARG A 1 93 ? 8.780 -0.806 -28.567 1.00 49.81 93 ARG A O 1
#

Sequence (93 aa):
MTVVTPGYVKTNIAVNALAGDASVRGHSDDDTESGLSTSDAATIIFDGLAAGKREIPVARGPIAEALKLKLHDPDRLFDVMSAQGAMVALTER